Protein AF-A0A9P1P982-F1 (afdb_monomer)

Structure (mmCIF, N/CA/C/O backbone):
data_AF-A0A9P1P982-F1
#
_entry.id   AF-A0A9P1P982-F1
#
loop_
_atom_site.group_PDB
_atom_site.id
_atom_site.type_symbol
_atom_site.label_atom_id
_atom_site.label_alt_id
_atom_site.label_comp_id
_atom_site.label_asym_id
_atom_site.label_entity_id
_atom_site.label_seq_id
_atom_site.pdbx_PDB_ins_code
_atom_site.Cartn_x
_atom_site.Cartn_y
_atom_site.Cartn_z
_atom_site.occupancy
_atom_site.B_iso_or_equiv
_atom_site.auth_seq_id
_atom_site.auth_comp_id
_atom_site.auth_asym_id
_atom_site.auth_atom_id
_atom_site.pdbx_PDB_model_num
ATOM 1 N N . MET A 1 1 ? 37.870 -8.494 -17.539 1.00 74.12 1 MET A N 1
ATOM 2 C CA . MET A 1 1 ? 36.510 -7.923 -17.429 1.00 74.12 1 MET A CA 1
ATOM 3 C C . MET A 1 1 ? 35.560 -8.789 -18.225 1.00 74.12 1 MET A C 1
ATOM 5 O O . MET A 1 1 ? 35.750 -8.923 -19.432 1.00 74.12 1 MET A O 1
ATOM 9 N N . LEU A 1 2 ? 34.607 -9.424 -17.549 1.00 91.31 2 LEU A N 1
ATOM 10 C CA . LEU A 1 2 ? 33.616 -10.266 -18.207 1.00 91.31 2 LEU A CA 1
ATOM 11 C C . LEU A 1 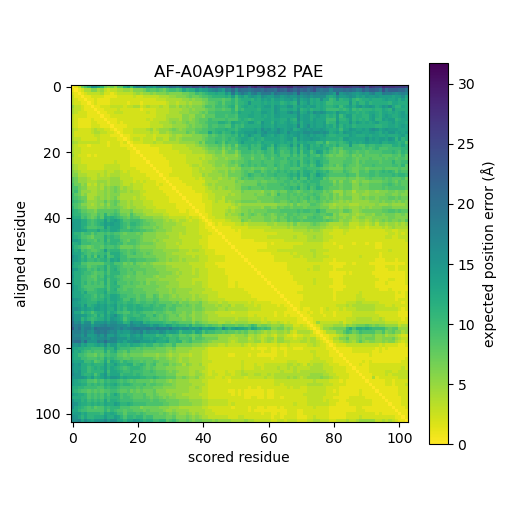2 ? 32.602 -9.377 -18.931 1.00 91.31 2 LEU A C 1
ATOM 13 O O . LEU A 1 2 ? 32.200 -8.324 -18.435 1.00 91.31 2 LEU A O 1
ATOM 17 N N . LYS A 1 3 ? 32.226 -9.785 -20.139 1.00 95.00 3 LYS A N 1
ATOM 18 C CA . LYS A 1 3 ? 31.281 -9.058 -20.983 1.00 95.00 3 LYS A CA 1
ATOM 19 C C . LYS A 1 3 ? 30.076 -9.941 -21.252 1.00 95.00 3 LYS A C 1
ATOM 21 O O . LYS A 1 3 ? 30.200 -11.160 -21.334 1.00 95.00 3 LYS A O 1
ATOM 26 N N . LYS A 1 4 ? 28.920 -9.314 -21.429 1.00 95.81 4 LYS A N 1
ATOM 27 C CA . LYS A 1 4 ? 27.679 -9.981 -21.826 1.00 95.81 4 LYS A CA 1
ATOM 28 C C . LYS A 1 4 ? 26.985 -9.199 -22.929 1.00 95.81 4 LYS A C 1
ATOM 30 O O . LYS A 1 4 ? 27.294 -8.032 -23.173 1.00 95.81 4 LYS A O 1
ATOM 35 N N . PHE A 1 5 ? 26.010 -9.829 -23.565 1.00 96.50 5 PHE A N 1
ATOM 36 C CA . PHE A 1 5 ? 25.125 -9.140 -24.491 1.00 96.50 5 PHE A CA 1
ATOM 37 C C . PHE A 1 5 ? 23.982 -8.462 -23.734 1.00 96.50 5 PHE A C 1
ATOM 39 O O . PHE A 1 5 ? 23.299 -9.063 -22.908 1.00 96.50 5 PHE A O 1
ATOM 46 N N . CYS A 1 6 ? 23.760 -7.189 -24.039 1.00 95.69 6 CYS A N 1
ATOM 47 C CA . CYS A 1 6 ? 22.527 -6.488 -23.725 1.00 95.69 6 CYS A CA 1
ATOM 48 C C . CYS A 1 6 ? 21.385 -7.045 -24.591 1.00 95.69 6 CYS A C 1
ATOM 50 O O . CYS A 1 6 ? 21.609 -7.498 -25.712 1.00 95.69 6 CYS A O 1
ATOM 52 N N . ARG A 1 7 ? 20.135 -6.888 -24.143 1.00 90.88 7 ARG A N 1
ATOM 53 C CA . ARG A 1 7 ? 18.914 -7.247 -24.895 1.00 90.88 7 ARG A CA 1
ATOM 54 C C . ARG A 1 7 ? 18.802 -6.644 -26.303 1.00 90.88 7 ARG A C 1
ATOM 56 O O . ARG A 1 7 ? 18.002 -7.115 -27.098 1.00 90.88 7 ARG A O 1
ATOM 63 N N . CYS A 1 8 ? 19.528 -5.563 -26.590 1.00 95.19 8 CYS A N 1
ATOM 64 C CA . CYS A 1 8 ? 19.568 -4.937 -27.915 1.00 95.19 8 CYS A CA 1
ATOM 65 C C . CYS A 1 8 ? 20.727 -5.428 -28.795 1.00 95.19 8 CYS A C 1
ATOM 67 O O . CYS A 1 8 ? 20.940 -4.866 -29.862 1.00 95.19 8 CYS A O 1
ATOM 69 N N . GLY A 1 9 ? 21.510 -6.407 -28.331 1.00 94.50 9 GLY A N 1
ATOM 70 C CA . GLY A 1 9 ? 22.670 -6.955 -29.037 1.00 94.50 9 GLY A CA 1
ATOM 71 C C . GLY A 1 9 ? 24.002 -6.251 -28.750 1.00 94.50 9 GLY A C 1
ATOM 72 O O . GLY A 1 9 ? 25.048 -6.767 -29.126 1.00 94.50 9 GLY A O 1
ATOM 73 N N . LYS A 1 10 ? 24.014 -5.103 -28.053 1.00 96.12 10 LYS A N 1
ATOM 74 C CA . LYS A 1 10 ? 25.268 -4.423 -27.665 1.00 96.12 10 LYS A CA 1
ATOM 75 C C . LYS A 1 10 ? 26.049 -5.236 -26.630 1.00 96.12 10 LYS A C 1
ATOM 77 O O . LYS A 1 10 ? 25.454 -5.744 -25.684 1.00 96.12 10 LYS A O 1
ATOM 82 N N . ILE A 1 11 ? 27.373 -5.279 -26.750 1.00 96.50 11 ILE A N 1
ATOM 83 C CA . ILE A 1 11 ? 28.250 -5.874 -25.734 1.00 96.50 11 ILE A CA 1
ATOM 84 C C . ILE A 1 11 ? 28.424 -4.877 -24.582 1.00 96.50 11 ILE A C 1
ATOM 86 O O . ILE A 1 11 ? 28.808 -3.731 -24.807 1.00 96.50 11 ILE A O 1
ATOM 90 N N . ILE A 1 12 ? 28.141 -5.313 -23.357 1.00 96.44 12 ILE A N 1
ATOM 91 C CA . ILE A 1 12 ? 28.217 -4.504 -22.135 1.00 96.44 12 ILE A CA 1
ATOM 92 C C . ILE A 1 12 ? 29.057 -5.205 -21.055 1.00 96.44 12 ILE A C 1
ATOM 94 O O . ILE A 1 12 ? 29.169 -6.436 -21.084 1.00 96.44 12 ILE A O 1
ATOM 98 N N . PRO A 1 13 ? 29.638 -4.456 -20.099 1.00 96.44 13 PRO A N 1
ATOM 99 C CA . PRO A 1 13 ? 30.225 -5.037 -18.893 1.00 96.44 13 PRO A CA 1
ATOM 100 C C . PRO A 1 13 ? 29.198 -5.883 -18.127 1.00 96.44 13 PRO A C 1
ATOM 102 O O . PRO A 1 13 ? 28.002 -5.571 -18.126 1.00 96.44 13 PRO A O 1
ATOM 105 N N . GLN A 1 14 ? 29.637 -6.975 -17.503 1.00 94.19 14 GLN A N 1
ATOM 106 C CA . GLN A 1 14 ? 28.732 -7.877 -16.784 1.00 94.19 14 GLN A CA 1
ATOM 107 C C .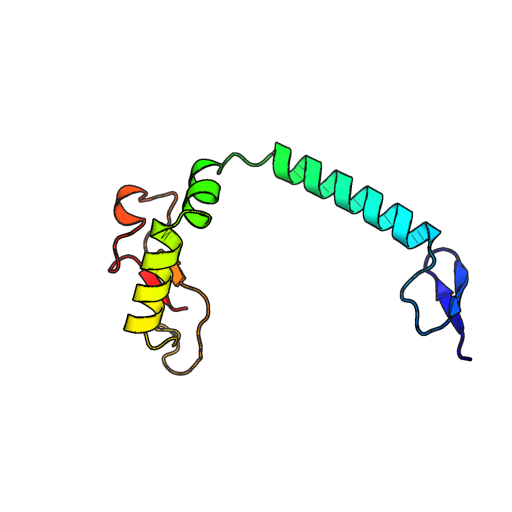 GLN A 1 14 ? 28.056 -7.198 -15.580 1.00 94.19 14 GLN A C 1
ATOM 109 O O . GLN A 1 14 ? 26.917 -7.550 -15.255 1.00 94.19 14 GLN A O 1
ATOM 114 N N . GLU A 1 15 ? 28.724 -6.210 -14.982 1.00 94.31 15 GLU A N 1
ATOM 115 C CA . GLU A 1 15 ? 28.321 -5.460 -13.789 1.00 94.31 15 GLU A CA 1
ATOM 116 C C . GLU A 1 15 ? 27.071 -4.603 -14.023 1.00 94.31 15 GLU A C 1
ATOM 118 O O . GLU A 1 15 ? 26.306 -4.358 -13.093 1.00 94.31 15 GLU A O 1
ATOM 123 N N . ILE A 1 16 ? 26.823 -4.173 -15.266 1.00 93.56 16 ILE A N 1
ATOM 124 C CA . ILE A 1 16 ? 25.634 -3.386 -15.604 1.00 93.56 16 ILE A CA 1
ATOM 125 C C . ILE A 1 16 ? 24.526 -4.280 -16.155 1.00 93.56 16 ILE A C 1
ATOM 127 O O . ILE A 1 16 ? 24.764 -5.190 -16.945 1.00 93.56 16 ILE A O 1
ATOM 131 N N . SER A 1 17 ? 23.280 -4.048 -15.740 1.00 93.44 17 SER A N 1
ATOM 132 C CA . SER A 1 17 ? 22.139 -4.888 -16.140 1.00 93.44 17 SER A CA 1
ATOM 133 C C . SER A 1 17 ? 21.817 -4.762 -17.636 1.00 93.44 17 SER A C 1
ATOM 135 O O . SER A 1 17 ? 21.647 -5.765 -18.331 1.00 93.44 17 SER A O 1
ATOM 137 N N . MET A 1 18 ? 21.797 -3.532 -18.155 1.00 94.94 18 MET A N 1
ATOM 138 C CA . MET A 1 18 ? 21.504 -3.223 -19.555 1.00 94.94 18 MET A CA 1
ATOM 139 C C . MET A 1 18 ? 22.258 -1.969 -20.006 1.00 94.94 18 MET A C 1
ATOM 141 O O . MET A 1 18 ? 22.752 -1.210 -19.179 1.00 94.94 18 MET A O 1
ATOM 145 N N . CYS A 1 19 ? 22.357 -1.740 -21.318 1.00 96.25 19 CYS A N 1
ATOM 146 C CA . CYS A 1 19 ? 22.969 -0.514 -21.827 1.00 96.25 19 CYS A CA 1
ATOM 147 C C . CYS A 1 19 ? 22.089 0.717 -21.556 1.00 96.25 19 CYS A C 1
ATOM 149 O O . CYS A 1 19 ? 20.862 0.602 -21.484 1.00 96.25 19 CYS A O 1
ATOM 151 N N . TYR A 1 20 ? 22.721 1.892 -21.520 1.00 95.19 20 TYR A N 1
ATOM 152 C CA . TYR A 1 20 ? 22.070 3.186 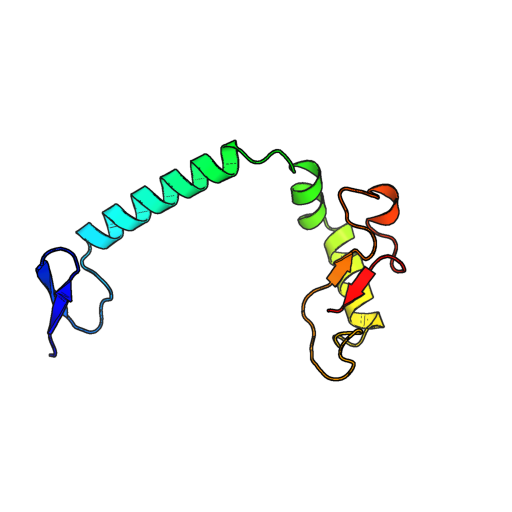-21.291 1.00 95.19 20 TYR A CA 1
ATOM 153 C C . TYR A 1 20 ? 20.832 3.412 -22.178 1.00 95.19 20 TYR A C 1
ATOM 155 O O . TYR A 1 20 ? 19.767 3.768 -21.685 1.00 95.19 20 TYR A O 1
ATOM 163 N N . ASP A 1 21 ? 20.916 3.113 -23.479 1.00 95.75 21 ASP A N 1
ATOM 164 C CA . ASP A 1 21 ? 19.777 3.310 -24.388 1.00 95.75 21 ASP A CA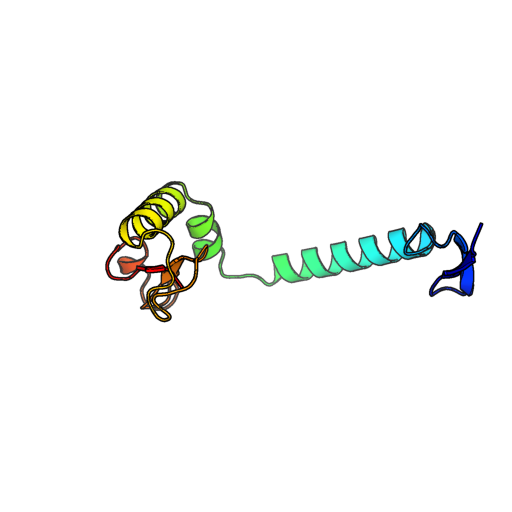 1
ATOM 165 C C . ASP A 1 21 ? 18.588 2.400 -24.054 1.00 95.75 21 ASP A C 1
ATOM 167 O O . ASP A 1 21 ? 17.427 2.787 -24.204 1.00 95.75 21 ASP A O 1
ATOM 171 N N . CYS A 1 22 ? 18.862 1.159 -23.637 1.00 95.56 22 CYS A N 1
ATOM 172 C CA . CYS A 1 22 ? 17.815 0.222 -23.237 1.00 95.56 22 CYS A CA 1
ATOM 173 C C . CYS A 1 22 ? 17.187 0.629 -21.910 1.00 95.56 22 CYS A C 1
ATOM 175 O O . CYS A 1 22 ? 15.969 0.521 -21.776 1.00 95.56 22 CYS A O 1
ATOM 177 N N . GLU A 1 23 ? 17.995 1.120 -20.974 1.00 95.81 23 GLU A N 1
ATOM 178 C CA . GLU A 1 23 ? 17.530 1.653 -19.699 1.00 95.81 23 GLU A CA 1
ATOM 179 C C . GLU A 1 23 ? 16.649 2.887 -19.908 1.00 95.81 23 GLU A C 1
ATOM 181 O O . GLU A 1 23 ? 15.519 2.924 -19.425 1.00 95.81 23 GLU A O 1
ATOM 186 N N . ALA A 1 24 ? 17.085 3.848 -20.724 1.00 95.50 24 ALA A N 1
ATOM 187 C CA . ALA A 1 24 ? 16.300 5.032 -21.060 1.00 95.50 24 ALA A CA 1
ATOM 188 C C . ALA A 1 24 ? 14.952 4.662 -21.709 1.00 95.50 24 ALA A C 1
ATOM 190 O O . ALA A 1 24 ? 13.897 5.169 -21.315 1.00 95.50 24 ALA A O 1
ATOM 191 N N . LYS A 1 25 ? 14.953 3.724 -22.669 1.00 94.38 25 LYS A N 1
ATOM 192 C CA . LYS A 1 25 ? 13.720 3.215 -23.298 1.00 94.38 25 LYS A CA 1
ATOM 193 C C . LYS A 1 25 ? 12.809 2.510 -22.295 1.00 94.38 25 LYS A C 1
ATOM 195 O O . LYS A 1 25 ? 11.595 2.722 -22.323 1.00 94.38 25 LYS A O 1
ATOM 200 N N . PHE A 1 26 ? 13.375 1.677 -21.422 1.00 93.44 26 PHE A N 1
ATOM 201 C CA . PHE A 1 26 ? 12.632 0.996 -20.369 1.00 93.44 26 PHE A CA 1
ATOM 202 C C . PHE A 1 26 ? 11.988 2.012 -19.423 1.00 93.44 26 PHE A C 1
ATOM 204 O O . PHE A 1 26 ? 10.771 1.999 -19.266 1.00 93.44 26 PHE A O 1
ATOM 211 N N . ASN A 1 27 ? 12.762 2.960 -18.897 1.00 93.75 27 ASN A N 1
ATOM 212 C CA . ASN A 1 27 ? 12.286 3.996 -17.984 1.00 93.75 27 ASN A CA 1
ATOM 213 C C . ASN A 1 27 ? 11.173 4.846 -18.608 1.00 93.75 27 ASN A C 1
ATOM 215 O O . ASN A 1 27 ? 10.161 5.102 -17.958 1.00 93.75 27 ASN A O 1
ATOM 219 N N . ASN A 1 28 ? 11.293 5.228 -19.881 1.00 94.00 28 ASN A N 1
ATOM 220 C CA . ASN A 1 28 ? 10.233 5.950 -20.592 1.00 94.00 28 ASN A CA 1
ATOM 221 C C . ASN A 1 28 ? 8.944 5.125 -20.716 1.00 94.00 28 ASN A C 1
ATOM 223 O O . ASN A 1 28 ? 7.847 5.640 -20.477 1.00 94.00 28 ASN A O 1
ATOM 227 N N . ARG A 1 29 ? 9.057 3.830 -21.038 1.00 93.50 29 ARG A N 1
ATOM 228 C CA . ARG A 1 29 ? 7.902 2.922 -21.073 1.00 93.50 29 ARG A CA 1
ATOM 229 C C . ARG A 1 29 ? 7.257 2.800 -19.693 1.00 93.50 29 ARG A C 1
ATOM 231 O O . ARG A 1 29 ? 6.039 2.930 -19.594 1.00 93.50 29 ARG A O 1
ATOM 238 N N . GLN A 1 30 ? 8.053 2.604 -18.644 1.00 93.19 30 GLN A N 1
ATOM 239 C CA . GLN A 1 30 ? 7.558 2.485 -17.271 1.00 93.19 30 GLN A CA 1
ATOM 240 C C . GLN A 1 30 ? 6.850 3.764 -16.816 1.00 93.19 30 GLN A C 1
ATOM 242 O O . GLN A 1 30 ? 5.762 3.688 -16.250 1.00 93.19 30 GLN A O 1
ATOM 247 N N . GLN A 1 31 ? 7.398 4.939 -17.135 1.00 92.75 31 GLN A N 1
ATOM 248 C CA . GLN A 1 31 ? 6.751 6.221 -16.851 1.00 92.75 31 GLN A CA 1
ATOM 249 C C . GLN A 1 31 ? 5.389 6.347 -17.541 1.00 92.75 31 GLN A C 1
ATOM 251 O O . GLN A 1 31 ? 4.434 6.812 -16.919 1.00 92.75 31 GLN A O 1
ATOM 256 N N . LYS A 1 32 ? 5.274 5.923 -18.807 1.00 93.69 32 LYS A N 1
ATOM 257 C CA . LYS A 1 32 ? 3.995 5.937 -19.531 1.00 93.69 32 LYS A CA 1
ATOM 258 C C . LYS A 1 32 ? 2.977 5.003 -18.876 1.00 93.69 32 LYS A C 1
ATOM 260 O O . LYS A 1 32 ? 1.875 5.439 -18.560 1.00 93.69 32 LYS A O 1
ATOM 265 N N . VAL A 1 33 ? 3.374 3.763 -18.584 1.00 94.00 33 VAL A N 1
ATOM 266 C CA . VAL A 1 33 ? 2.511 2.779 -17.909 1.00 94.00 33 VAL A CA 1
ATOM 267 C C . VAL A 1 33 ? 2.054 3.291 -16.542 1.00 94.00 33 VAL A C 1
ATOM 269 O O . VAL A 1 33 ? 0.873 3.189 -16.217 1.00 94.00 33 VAL A O 1
ATOM 272 N N . TYR A 1 34 ? 2.955 3.890 -15.759 1.00 92.50 34 TYR A N 1
ATOM 273 C CA . TYR A 1 34 ? 2.626 4.466 -14.456 1.00 92.50 34 TYR A CA 1
ATOM 274 C C . TYR A 1 34 ? 1.634 5.633 -14.567 1.00 92.50 34 TYR A C 1
ATOM 276 O O . TYR A 1 34 ? 0.662 5.690 -13.810 1.00 92.50 34 TYR A O 1
ATOM 284 N N . LYS A 1 35 ? 1.828 6.539 -15.537 1.00 93.38 35 LYS A N 1
ATOM 285 C CA . LYS A 1 35 ? 0.884 7.634 -15.818 1.00 93.38 35 LYS A CA 1
ATOM 286 C C . LYS A 1 35 ? -0.498 7.099 -16.206 1.00 93.38 35 LYS A C 1
ATOM 288 O O . LYS A 1 35 ? -1.497 7.545 -15.642 1.00 93.38 35 LYS A O 1
ATOM 293 N N . ASP A 1 36 ? -0.557 6.112 -17.099 1.00 93.69 36 ASP A N 1
ATOM 294 C CA . ASP A 1 36 ? -1.811 5.498 -17.554 1.00 93.69 36 ASP A CA 1
ATOM 295 C C . ASP A 1 36 ? -2.515 4.714 -16.438 1.00 93.69 36 ASP A C 1
ATOM 297 O O . ASP A 1 36 ? -3.745 4.704 -16.357 1.00 93.69 36 ASP A O 1
ATOM 301 N N . TYR A 1 37 ? -1.756 4.050 -15.562 1.00 90.44 37 TYR A N 1
ATOM 302 C CA . TYR A 1 37 ? -2.282 3.416 -14.355 1.00 90.44 37 TYR A CA 1
ATOM 303 C C . TYR A 1 37 ? -2.905 4.463 -13.431 1.00 90.44 37 TYR A C 1
ATOM 305 O O . TYR A 1 37 ? -4.085 4.358 -13.112 1.00 90.44 37 TYR A O 1
ATOM 313 N N . ARG A 1 38 ? -2.159 5.520 -13.079 1.00 89.06 38 ARG A N 1
ATOM 314 C CA . ARG A 1 38 ? -2.632 6.592 -12.191 1.00 89.06 38 ARG A CA 1
ATOM 315 C C . ARG A 1 38 ? -3.888 7.283 -12.728 1.00 89.06 38 ARG A C 1
ATOM 317 O O . ARG A 1 38 ? -4.779 7.579 -11.942 1.00 89.06 38 ARG A O 1
ATOM 324 N N . LYS A 1 39 ? -3.984 7.499 -14.045 1.00 91.00 39 LYS A N 1
ATOM 325 C CA . LYS A 1 39 ? -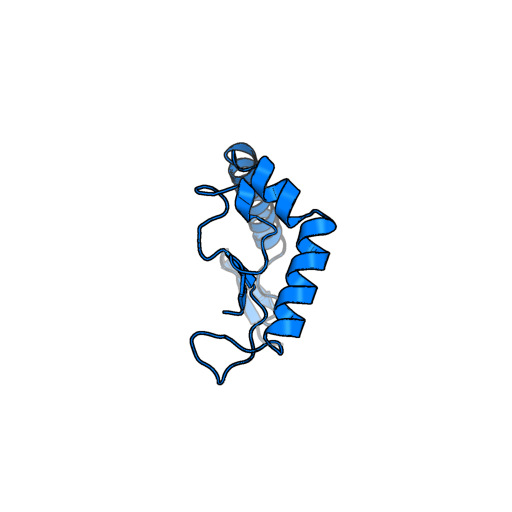5.160 8.108 -14.693 1.00 91.00 39 LYS A CA 1
ATOM 326 C C . LYS A 1 39 ? -6.426 7.248 -14.580 1.00 91.00 39 LYS A C 1
ATOM 328 O O . LYS A 1 39 ? -7.517 7.796 -14.512 1.00 91.00 39 LYS A O 1
ATOM 333 N N . ARG A 1 40 ? -6.290 5.918 -14.579 1.00 91.44 40 ARG A N 1
ATOM 334 C CA . ARG A 1 40 ? -7.417 4.967 -14.508 1.00 91.44 40 ARG A CA 1
ATOM 335 C C . ARG A 1 40 ? -7.868 4.648 -13.080 1.00 91.44 40 ARG A C 1
ATOM 337 O O . ARG A 1 40 ? -8.861 3.948 -12.904 1.00 91.44 40 ARG A O 1
ATOM 344 N N . ARG A 1 41 ? -7.140 5.110 -12.061 1.00 88.19 41 ARG A N 1
ATOM 345 C CA . ARG A 1 41 ? -7.510 4.902 -10.657 1.00 88.19 41 ARG A CA 1
ATOM 346 C C . ARG A 1 41 ? -8.712 5.771 -10.304 1.00 88.19 41 ARG A C 1
ATOM 348 O O . ARG A 1 41 ? -8.758 6.938 -10.667 1.00 88.19 41 ARG A O 1
ATOM 355 N N . VAL A 1 42 ? -9.651 5.187 -9.569 1.00 90.25 42 VAL A N 1
ATOM 356 C CA . VAL A 1 42 ? -10.854 5.867 -9.055 1.00 90.25 42 VAL A CA 1
ATOM 357 C C . VAL A 1 42 ? -10.941 5.817 -7.527 1.00 90.25 42 VAL A C 1
ATOM 359 O O . VAL A 1 42 ? -11.748 6.515 -6.926 1.00 90.25 42 VAL A O 1
ATOM 362 N N . ASP A 1 43 ? -10.061 5.049 -6.883 1.00 91.25 43 ASP A N 1
ATOM 363 C CA . ASP A 1 43 ? -9.988 4.815 -5.437 1.00 91.25 43 ASP A CA 1
ATOM 364 C C . ASP A 1 43 ? -9.226 5.929 -4.693 1.00 91.25 43 ASP A C 1
ATOM 366 O O . ASP A 1 43 ? -8.405 5.690 -3.806 1.00 91.25 43 ASP A O 1
ATOM 370 N N . PHE A 1 44 ? -9.458 7.186 -5.084 1.00 91.50 44 PHE A N 1
ATOM 371 C CA . PHE A 1 44 ? -8.769 8.349 -4.511 1.00 91.50 44 PHE A CA 1
ATOM 372 C C . PHE A 1 44 ? -9.037 8.505 -3.013 1.00 91.50 44 PHE A C 1
ATOM 374 O O . PHE A 1 44 ? -8.163 8.938 -2.259 1.00 91.50 44 PHE A O 1
ATOM 381 N N . LYS A 1 45 ? -10.251 8.153 -2.587 1.00 93.50 45 LYS A N 1
ATOM 382 C CA . LYS A 1 45 ? -10.696 8.234 -1.198 1.00 93.50 45 LYS A CA 1
ATOM 383 C C . LYS A 1 45 ? -9.906 7.260 -0.319 1.00 93.50 45 LYS A C 1
ATOM 385 O O . LYS A 1 45 ? -9.394 7.656 0.727 1.00 93.50 45 LYS A O 1
ATOM 390 N N . GLU A 1 46 ? -9.751 6.024 -0.774 1.00 94.38 46 GLU A N 1
ATOM 391 C CA . GLU A 1 46 ? -8.985 4.961 -0.129 1.00 94.38 46 GLU A CA 1
ATOM 392 C C . GLU A 1 46 ? -7.492 5.294 -0.114 1.00 94.38 46 GLU A C 1
ATOM 394 O O . GLU A 1 46 ? -6.855 5.222 0.935 1.00 94.38 46 GLU A O 1
ATOM 399 N N . GLN A 1 47 ? -6.938 5.744 -1.245 1.00 93.25 47 GLN A N 1
ATOM 400 C CA . GLN A 1 47 ? -5.535 6.164 -1.322 1.00 93.25 47 GLN A CA 1
ATOM 401 C C . GLN A 1 47 ? -5.231 7.293 -0.330 1.00 93.25 47 GLN A C 1
ATOM 403 O O . GLN A 1 47 ? -4.250 7.224 0.412 1.00 93.25 47 GLN A O 1
ATOM 408 N N . LYS A 1 48 ? -6.096 8.315 -0.262 1.00 95.38 48 LYS A N 1
ATOM 409 C CA . LYS A 1 48 ? -5.942 9.417 0.696 1.00 95.38 48 LYS A CA 1
ATOM 410 C C . LYS A 1 48 ? -6.010 8.922 2.140 1.00 95.38 48 LYS A C 1
ATOM 412 O O . LYS A 1 48 ? -5.247 9.405 2.974 1.00 95.38 48 LYS A O 1
ATOM 417 N N . PHE A 1 49 ? -6.887 7.962 2.427 1.00 97.31 49 PHE A N 1
ATOM 418 C CA . PHE A 1 49 ? -6.983 7.342 3.744 1.00 97.31 49 PHE A CA 1
ATOM 419 C C . PHE A 1 49 ? -5.703 6.600 4.132 1.00 97.31 49 PHE A C 1
ATOM 421 O O . PHE A 1 49 ? -5.172 6.860 5.205 1.00 97.31 49 PHE A O 1
ATOM 428 N N . TYR A 1 50 ? -5.130 5.780 3.249 1.00 96.25 50 TYR A N 1
ATOM 429 C CA . TYR A 1 50 ? -3.870 5.088 3.546 1.00 96.25 50 TYR A CA 1
ATOM 430 C C 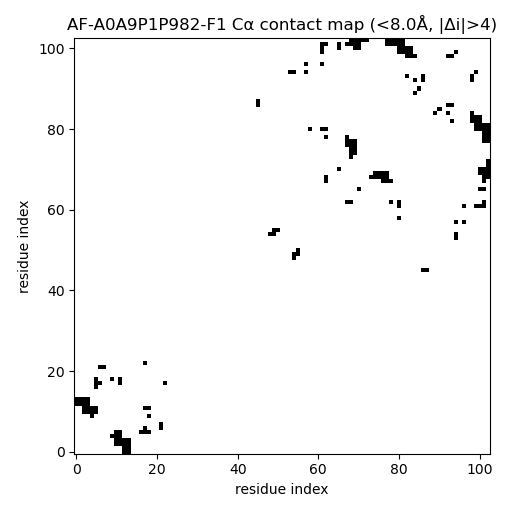. TYR A 1 50 ? -2.675 6.041 3.735 1.00 96.25 50 TYR A C 1
ATOM 432 O O . TYR A 1 50 ? -1.694 5.696 4.394 1.00 96.25 50 TYR A O 1
ATOM 440 N N . CYS A 1 51 ? -2.745 7.263 3.201 1.00 96.56 51 CYS A N 1
ATOM 441 C CA . CYS A 1 51 ? -1.751 8.306 3.457 1.00 96.56 51 CYS A CA 1
ATOM 442 C C . CYS A 1 51 ? -2.018 9.123 4.736 1.00 96.56 51 CYS A C 1
ATOM 444 O O . CYS A 1 51 ? -1.134 9.880 5.156 1.00 96.56 51 CYS A O 1
ATOM 446 N N . SER A 1 52 ? -3.203 9.001 5.339 1.00 97.88 52 SER A N 1
ATOM 447 C CA . SER A 1 52 ? -3.659 9.850 6.439 1.00 97.88 52 SER A CA 1
ATOM 448 C C . SER A 1 52 ? -2.915 9.561 7.748 1.00 97.88 52 SER A C 1
ATOM 450 O O . SER A 1 52 ? -2.347 8.483 7.947 1.00 97.88 52 SER A O 1
ATOM 452 N N . LYS A 1 53 ? -2.880 10.551 8.648 1.00 98.31 53 LYS A N 1
ATOM 453 C CA . LYS A 1 53 ? -2.217 10.400 9.955 1.00 98.31 53 LYS A CA 1
ATOM 454 C C . LYS A 1 53 ? -2.980 9.424 10.845 1.00 98.31 53 LYS A C 1
ATOM 456 O O . LYS A 1 53 ? -2.365 8.622 11.535 1.00 98.31 53 LYS A O 1
ATOM 461 N N . GLU A 1 54 ? -4.304 9.476 10.775 1.00 98.00 54 GLU A N 1
ATOM 462 C CA . GLU A 1 54 ? -5.226 8.626 11.520 1.00 98.00 54 GLU A CA 1
ATOM 463 C C . GLU A 1 54 ? -4.999 7.154 11.178 1.00 98.00 54 GLU A C 1
ATOM 465 O O . GLU A 1 54 ? -4.832 6.344 12.083 1.00 98.00 54 GLU A O 1
ATOM 470 N N . TRP A 1 55 ? -4.900 6.809 9.887 1.00 98.19 55 TRP A N 1
ATOM 471 C CA . TRP A 1 55 ? -4.594 5.435 9.489 1.00 98.19 55 TRP A CA 1
ATOM 472 C C . TRP A 1 55 ? -3.235 4.977 10.013 1.00 98.19 55 TRP A C 1
ATOM 474 O O . TRP A 1 55 ? -3.140 3.891 10.574 1.00 98.19 55 TRP A O 1
ATOM 484 N N . LYS A 1 56 ? -2.184 5.792 9.850 1.00 97.94 56 LYS A N 1
ATOM 485 C CA . LYS A 1 56 ? -0.833 5.436 10.311 1.00 97.94 56 LYS A CA 1
ATOM 486 C C . LYS A 1 56 ? -0.814 5.163 11.814 1.00 97.94 56 LYS A C 1
ATOM 488 O O . LYS A 1 56 ? -0.305 4.128 12.223 1.00 97.94 56 LYS A O 1
ATOM 493 N N . PHE A 1 57 ? -1.433 6.044 12.598 1.00 98.12 57 PHE A N 1
ATOM 494 C CA . PHE A 1 57 ? -1.552 5.882 14.043 1.00 98.12 57 PHE A CA 1
ATOM 495 C C . PHE A 1 57 ? -2.318 4.606 14.408 1.00 98.12 57 PHE A C 1
ATOM 497 O O . PHE A 1 57 ? -1.791 3.764 15.126 1.00 98.12 57 PHE A O 1
ATOM 504 N N . THR A 1 58 ? -3.522 4.410 13.860 1.00 98.06 58 THR A N 1
ATOM 505 C CA . THR A 1 58 ? -4.332 3.219 14.154 1.00 98.06 58 THR A CA 1
ATOM 506 C C . THR A 1 58 ? -3.636 1.929 13.724 1.00 98.06 58 THR A C 1
ATOM 508 O O . THR A 1 58 ? -3.670 0.950 14.463 1.00 98.06 58 THR A O 1
ATOM 511 N N . ARG A 1 59 ? -2.970 1.917 12.565 1.00 97.50 59 ARG A N 1
ATOM 512 C CA . ARG A 1 59 ? -2.167 0.781 12.095 1.00 97.50 59 ARG A CA 1
ATOM 513 C C . ARG A 1 59 ? -1.075 0.430 13.101 1.00 97.50 59 ARG A C 1
ATOM 515 O O . ARG A 1 59 ? -0.904 -0.741 13.421 1.00 97.50 59 ARG A O 1
ATOM 522 N N . ASP A 1 60 ? -0.347 1.425 13.594 1.00 97.00 60 ASP A N 1
ATOM 523 C CA . ASP A 1 60 ? 0.739 1.198 14.546 1.00 97.00 60 ASP A CA 1
ATOM 524 C C . ASP A 1 60 ? 0.192 0.710 15.903 1.00 97.00 60 ASP A C 1
ATOM 526 O O . ASP A 1 60 ? 0.751 -0.219 16.485 1.00 97.00 60 ASP A O 1
ATOM 530 N N . SER A 1 61 ? -0.964 1.216 16.352 1.00 97.62 61 SER A N 1
ATOM 531 C CA . SER A 1 61 ? -1.664 0.693 17.537 1.00 97.62 61 SER A CA 1
ATOM 532 C C . SER A 1 61 ? -2.136 -0.756 17.367 1.00 97.62 61 SER A C 1
ATOM 534 O O . SER A 1 61 ? -2.033 -1.547 18.301 1.00 97.62 61 SER A O 1
ATOM 536 N N . VAL A 1 62 ? -2.645 -1.129 16.187 1.00 97.62 62 VAL A N 1
ATOM 537 C CA . VAL A 1 62 ? -3.063 -2.513 15.897 1.00 97.62 62 VAL A CA 1
ATOM 538 C C . VAL A 1 62 ? -1.860 -3.448 15.878 1.00 97.62 62 VAL A C 1
ATOM 540 O O . VAL A 1 62 ? -1.917 -4.505 16.496 1.00 97.62 62 VAL A O 1
ATOM 543 N N . ARG A 1 63 ? -0.744 -3.037 15.264 1.00 96.62 63 ARG A N 1
ATOM 544 C CA . ARG A 1 63 ? 0.512 -3.799 15.323 1.00 96.62 63 ARG A CA 1
ATOM 545 C C . ARG A 1 63 ? 0.990 -4.006 16.753 1.00 96.62 63 ARG A C 1
ATOM 547 O O . ARG A 1 63 ? 1.384 -5.113 17.094 1.00 96.62 63 ARG A O 1
ATOM 554 N N . GLN A 1 64 ? 0.924 -2.973 17.592 1.00 95.75 64 GLN A N 1
ATOM 555 C CA . GLN A 1 64 ? 1.300 -3.089 18.999 1.00 95.75 64 GLN A CA 1
ATOM 556 C C . GLN A 1 64 ? 0.379 -4.050 19.761 1.00 95.75 64 GLN A C 1
ATOM 558 O O . GLN A 1 64 ? 0.880 -4.910 20.476 1.00 95.75 64 GLN A O 1
ATOM 563 N N . ARG A 1 65 ? -0.946 -3.947 19.576 1.00 96.25 65 ARG A N 1
ATOM 564 C CA . ARG A 1 65 ? -1.933 -4.881 20.154 1.00 96.25 65 ARG A CA 1
ATOM 565 C C . ARG A 1 65 ? -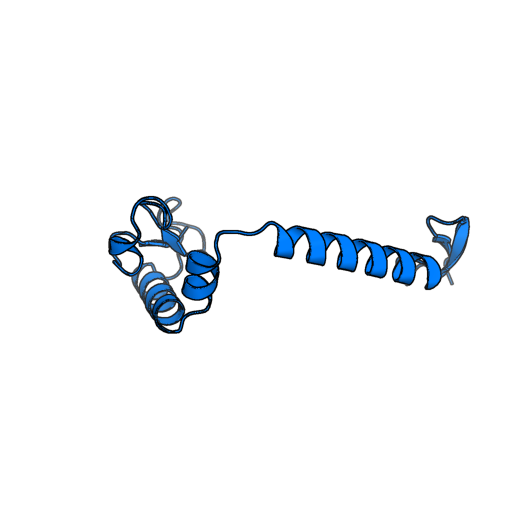1.644 -6.325 19.745 1.00 96.25 65 ARG A C 1
ATOM 567 O O . ARG A 1 65 ? -1.790 -7.245 20.541 1.00 96.25 65 ARG A O 1
ATOM 574 N N . ASP A 1 66 ? -1.265 -6.508 18.488 1.00 96.19 66 ASP A N 1
ATOM 575 C CA . ASP A 1 66 ? -1.050 -7.817 17.890 1.00 96.19 66 ASP A CA 1
ATOM 576 C C . ASP A 1 66 ? 0.375 -8.353 18.095 1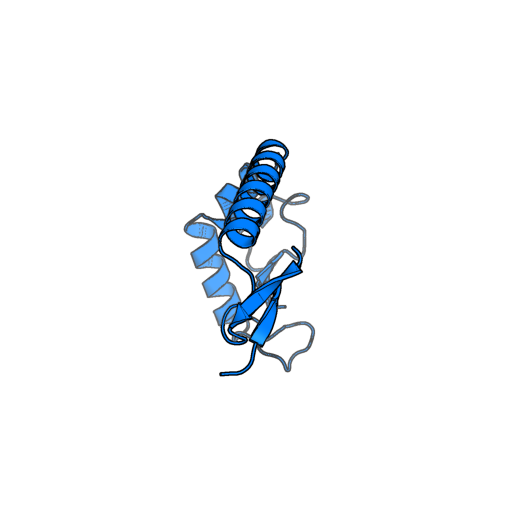.00 96.19 66 ASP A C 1
ATOM 578 O O . ASP A 1 66 ? 0.688 -9.443 17.616 1.00 96.19 66 ASP A O 1
ATOM 582 N N . ASN A 1 67 ? 1.216 -7.623 18.833 1.00 94.75 67 ASN A N 1
ATOM 583 C CA . ASN A 1 67 ? 2.636 -7.895 19.064 1.00 94.75 67 ASN A CA 1
ATOM 584 C C . ASN A 1 67 ? 3.464 -8.006 17.769 1.00 94.75 67 ASN A C 1
ATOM 586 O O . ASN A 1 67 ? 4.525 -8.622 17.764 1.00 94.75 67 ASN A O 1
ATOM 590 N N . GLY A 1 68 ? 2.983 -7.424 16.667 1.00 93.94 68 GLY A N 1
ATOM 591 C CA . GLY A 1 68 ? 3.603 -7.551 15.347 1.00 93.94 68 GLY A CA 1
ATOM 592 C C . GLY A 1 68 ? 3.586 -8.980 14.798 1.00 93.94 68 GLY A C 1
ATOM 593 O O . GLY A 1 68 ? 4.443 -9.315 13.988 1.00 93.94 68 GLY A O 1
ATOM 594 N N . ILE A 1 69 ? 2.651 -9.824 15.245 1.00 95.50 69 ILE A N 1
ATOM 595 C CA . ILE A 1 69 ? 2.525 -11.225 14.824 1.00 95.50 69 ILE A CA 1
ATOM 596 C C . ILE A 1 69 ? 1.250 -11.393 13.995 1.00 95.50 69 ILE A C 1
ATOM 598 O O . ILE A 1 69 ? 0.203 -10.822 14.312 1.00 95.50 69 ILE A O 1
ATOM 602 N N . CYS A 1 70 ? 1.335 -12.194 12.935 1.00 95.69 70 CYS A N 1
ATOM 603 C CA . CYS A 1 70 ? 0.190 -12.626 12.145 1.00 95.69 70 CYS A CA 1
ATOM 604 C C . CYS A 1 70 ? -0.808 -13.379 13.030 1.00 95.69 70 CYS A C 1
ATOM 606 O O . CYS A 1 70 ? -0.506 -14.454 13.541 1.00 95.69 70 CYS A O 1
ATOM 608 N N . LYS A 1 71 ? -2.028 -12.862 13.161 1.00 95.06 71 LYS A N 1
ATOM 609 C CA . LYS A 1 71 ? -3.066 -13.462 14.009 1.00 95.06 71 LYS A CA 1
ATOM 610 C C . LYS A 1 71 ? -3.768 -14.672 13.401 1.00 95.06 71 LYS A C 1
ATOM 612 O O . LYS A 1 71 ? -4.533 -15.324 14.100 1.00 95.06 71 LYS A O 1
ATOM 617 N N . LEU A 1 72 ? -3.524 -14.976 12.126 1.00 93.75 72 LEU A N 1
ATOM 618 C CA . LEU A 1 72 ? -4.006 -16.215 11.508 1.00 93.75 72 LEU A CA 1
ATOM 619 C C . LEU A 1 72 ? -3.002 -17.363 11.643 1.00 93.75 72 LEU A C 1
ATOM 621 O O . LEU A 1 72 ? -3.415 -18.508 11.785 1.00 93.75 72 LEU A O 1
ATOM 625 N N . CYS A 1 73 ? -1.705 -17.059 11.585 1.00 93.44 73 CYS A N 1
ATOM 626 C CA . CYS A 1 73 ? -0.641 -18.058 11.683 1.00 93.44 73 CYS A CA 1
ATOM 627 C C . CYS A 1 73 ? -0.169 -18.283 13.126 1.00 93.44 73 CYS A C 1
ATOM 629 O O . CYS A 1 73 ? 0.290 -19.372 13.436 1.00 93.44 73 CYS A O 1
ATOM 631 N N . ASP A 1 74 ? -0.236 -17.244 13.964 1.00 87.94 74 ASP A N 1
ATOM 632 C CA . ASP A 1 74 ? 0.195 -17.201 15.372 1.00 87.94 74 ASP A CA 1
ATOM 633 C C . ASP A 1 74 ? 1.686 -17.499 15.638 1.00 87.94 74 ASP A C 1
ATOM 635 O O . ASP A 1 74 ? 2.081 -17.748 16.770 1.00 87.94 74 ASP A O 1
ATOM 639 N N . ASP A 1 75 ? 2.531 -17.436 14.604 1.00 87.19 75 ASP A N 1
ATOM 640 C CA . ASP A 1 75 ? 3.965 -17.773 14.720 1.00 87.19 75 ASP A CA 1
ATOM 641 C C . ASP A 1 75 ? 4.891 -16.872 13.876 1.00 87.19 75 ASP A C 1
ATOM 643 O O . ASP A 1 75 ? 6.101 -16.816 14.073 1.00 87.19 75 ASP A O 1
ATOM 647 N N . ASN A 1 76 ? 4.335 -16.104 12.932 1.00 91.31 76 ASN A N 1
ATOM 648 C CA . ASN A 1 76 ? 5.123 -15.298 11.996 1.00 91.31 76 ASN A CA 1
ATOM 649 C C . ASN A 1 76 ? 4.993 -13.805 12.278 1.00 91.31 76 ASN A C 1
ATOM 651 O O . ASN A 1 76 ? 3.889 -13.305 12.503 1.00 91.31 76 ASN A O 1
ATOM 655 N N . LEU A 1 77 ? 6.110 -13.080 12.180 1.00 92.38 77 LEU A N 1
ATOM 656 C CA . LEU A 1 77 ? 6.094 -11.620 12.174 1.00 92.38 77 LEU A CA 1
ATOM 657 C C . LEU A 1 77 ? 5.248 -11.102 11.006 1.00 92.38 77 LEU A C 1
ATOM 659 O O . LEU A 1 77 ? 5.326 -11.612 9.888 1.00 92.38 77 LEU A O 1
ATOM 663 N N . SER A 1 78 ? 4.458 -10.070 11.280 1.00 91.38 78 SER A N 1
ATOM 664 C CA . SER A 1 78 ? 3.581 -9.411 10.322 1.00 91.38 78 SER A CA 1
ATOM 665 C C . SER A 1 78 ? 3.847 -7.913 10.294 1.00 91.38 78 SER A C 1
ATOM 667 O O . SER A 1 78 ? 3.740 -7.206 11.299 1.00 91.38 78 SER A O 1
ATOM 669 N N . ASP A 1 79 ? 4.094 -7.420 9.085 1.00 87.88 79 ASP A N 1
ATOM 670 C CA . ASP A 1 79 ? 4.156 -5.994 8.788 1.00 87.88 79 ASP A CA 1
ATOM 671 C C . ASP A 1 79 ? 2.862 -5.480 8.146 1.00 87.88 79 ASP A C 1
ATOM 673 O O . ASP A 1 79 ? 2.787 -4.314 7.751 1.00 87.88 79 ASP A O 1
ATOM 677 N N . VAL A 1 80 ? 1.814 -6.291 8.020 1.00 93.88 80 VAL A N 1
ATOM 678 C CA . VAL A 1 80 ? 0.604 -5.908 7.284 1.00 93.88 80 VAL A CA 1
ATOM 679 C C . VAL A 1 80 ? -0.597 -5.891 8.217 1.00 93.88 80 VAL A C 1
ATOM 681 O O . VAL A 1 80 ? -0.946 -6.890 8.824 1.00 93.88 80 VAL A O 1
ATOM 684 N N . VAL A 1 81 ? -1.273 -4.741 8.297 1.00 97.00 81 VAL A N 1
ATOM 685 C CA . VAL A 1 81 ? -2.578 -4.632 8.964 1.00 97.00 81 VAL A CA 1
ATOM 686 C C . VAL A 1 81 ? -3.666 -4.675 7.903 1.00 97.00 81 VAL A C 1
ATOM 688 O O . VAL A 1 81 ? -3.701 -3.822 7.012 1.00 97.00 81 VAL A O 1
ATOM 691 N N . HIS A 1 82 ? -4.553 -5.653 8.020 1.00 96.88 82 HIS A N 1
ATOM 692 C CA . HIS A 1 82 ? -5.652 -5.901 7.103 1.00 96.88 82 HIS A CA 1
ATOM 693 C C . HIS A 1 82 ? -6.995 -5.466 7.704 1.00 96.88 82 HIS A C 1
ATOM 695 O O . HIS A 1 82 ? -7.211 -5.574 8.910 1.00 96.88 82 HIS A O 1
ATOM 701 N N . HIS A 1 83 ? -7.914 -4.997 6.855 1.00 97.94 83 HIS A N 1
ATOM 702 C CA . HIS A 1 83 ? -9.315 -4.741 7.210 1.00 97.94 83 HIS A CA 1
ATOM 703 C C . HIS A 1 83 ? -10.133 -6.035 7.099 1.00 97.94 83 HIS A C 1
ATOM 705 O O . HIS A 1 83 ? -10.198 -6.595 6.010 1.00 97.94 83 HIS A O 1
ATOM 711 N N . ILE A 1 84 ? -10.752 -6.517 8.182 1.00 97.25 84 ILE A N 1
ATOM 712 C CA . ILE A 1 84 ? -11.569 -7.750 8.175 1.00 97.25 84 ILE A CA 1
ATOM 713 C C . ILE A 1 84 ? -12.765 -7.579 7.226 1.00 97.25 84 ILE A C 1
ATOM 715 O O . ILE A 1 84 ? -12.894 -8.308 6.247 1.00 97.25 84 ILE A O 1
ATOM 719 N N . GLU A 1 85 ? -13.589 -6.558 7.457 1.00 97.25 85 GLU A N 1
ATOM 720 C CA . GLU A 1 85 ? -14.524 -6.030 6.463 1.00 97.25 85 GLU A CA 1
ATOM 721 C C . GLU A 1 85 ? -13.815 -4.962 5.641 1.00 97.25 85 GLU A C 1
ATOM 723 O O . GLU A 1 85 ? -13.298 -3.986 6.198 1.00 97.25 85 GLU A O 1
ATOM 728 N N . THR A 1 86 ? -13.790 -5.143 4.319 1.00 95.44 86 THR A N 1
ATOM 729 C CA . THR A 1 86 ? -12.941 -4.337 3.444 1.00 95.44 86 THR A CA 1
ATOM 730 C C . THR A 1 86 ? -13.284 -2.849 3.513 1.00 95.44 86 THR A C 1
ATOM 732 O O . THR A 1 86 ? -14.424 -2.437 3.742 1.00 95.44 86 THR A O 1
ATOM 735 N N . LEU A 1 87 ? -12.278 -2.010 3.254 1.00 95.06 87 LEU A N 1
ATOM 736 C CA . LEU A 1 87 ? -12.421 -0.555 3.270 1.00 95.06 87 LEU A CA 1
ATOM 737 C C . LEU A 1 87 ? -13.507 -0.042 2.302 1.00 95.06 87 LEU A C 1
ATOM 739 O O . LEU A 1 87 ? -14.132 0.985 2.578 1.00 95.06 87 LEU A O 1
ATOM 743 N N . LYS A 1 88 ? -13.721 -0.749 1.183 1.00 91.88 88 LYS A N 1
ATOM 744 C CA . LYS A 1 88 ? -14.736 -0.413 0.175 1.00 91.88 88 LYS A CA 1
ATOM 745 C C . LYS A 1 88 ? -16.142 -0.777 0.638 1.00 91.88 88 LYS A C 1
ATOM 747 O O . LYS A 1 88 ? -17.057 0.015 0.428 1.00 91.88 88 LYS A O 1
ATOM 752 N N . ASP A 1 89 ? -16.289 -1.921 1.299 1.00 94.56 89 ASP A N 1
ATOM 753 C CA . ASP A 1 89 ? -17.592 -2.428 1.734 1.00 94.56 89 ASP A CA 1
ATOM 754 C C . ASP A 1 89 ? -18.078 -1.722 3.007 1.00 94.56 89 ASP A C 1
ATOM 756 O O . ASP A 1 89 ? -19.267 -1.442 3.148 1.00 94.56 89 ASP A O 1
ATOM 760 N N . CYS A 1 90 ? -17.167 -1.372 3.927 1.00 95.75 90 CYS A N 1
ATOM 761 C CA . CYS A 1 90 ? -17.534 -0.783 5.216 1.00 95.75 90 CYS A CA 1
ATOM 762 C C . CYS A 1 90 ? -16.638 0.398 5.637 1.00 95.75 90 CYS A C 1
ATOM 764 O O . CYS A 1 90 ? -15.867 0.341 6.599 1.00 95.75 90 CYS A O 1
ATOM 766 N N . TRP A 1 91 ? -16.785 1.541 4.958 1.00 96.25 91 TRP A N 1
ATOM 767 C CA . TRP A 1 91 ? -15.994 2.750 5.242 1.00 96.25 91 TRP A CA 1
ATOM 768 C C . TRP A 1 91 ? -16.124 3.282 6.683 1.00 96.25 91 TRP A C 1
ATOM 770 O O . TRP A 1 91 ? -15.200 3.913 7.213 1.00 96.25 91 TRP A O 1
ATOM 780 N N . SER A 1 92 ? -17.268 3.071 7.338 1.00 97.25 92 SER A N 1
ATOM 781 C CA . SER A 1 92 ? -17.493 3.497 8.726 1.00 97.25 92 SER A CA 1
ATOM 782 C C . SER A 1 92 ? -16.556 2.782 9.708 1.00 97.25 92 SER A C 1
ATOM 784 O O . SER A 1 92 ? -16.134 3.395 10.686 1.00 97.25 92 SER A O 1
ATOM 786 N N . LYS A 1 93 ? -16.142 1.544 9.404 1.00 97.75 93 LYS A N 1
ATOM 787 C CA . LYS A 1 93 ? -15.236 0.726 10.226 1.00 97.75 93 LYS A CA 1
ATOM 788 C C . LYS A 1 93 ? -13.750 0.913 9.903 1.00 97.75 93 LYS A C 1
ATOM 790 O O . LYS A 1 93 ? -12.914 0.232 10.487 1.00 97.75 93 LYS A O 1
ATOM 795 N N . ARG A 1 94 ? -13.381 1.848 9.020 1.00 97.88 94 ARG A N 1
ATOM 796 C CA . ARG A 1 94 ? -11.997 2.010 8.521 1.00 97.88 94 ARG A CA 1
ATOM 797 C C . ARG A 1 94 ? -10.915 2.206 9.598 1.00 97.88 94 ARG A C 1
ATOM 799 O O . ARG A 1 94 ? -9.773 1.837 9.352 1.00 97.88 94 ARG A O 1
ATOM 806 N N . LEU A 1 95 ? -11.264 2.784 10.754 1.00 98.06 95 LEU A N 1
ATOM 807 C CA . LEU A 1 95 ? -10.377 2.980 11.918 1.00 98.06 95 LEU A CA 1
ATOM 808 C C . LEU A 1 95 ? -10.811 2.150 13.141 1.00 98.06 95 LEU A C 1
ATOM 810 O O . LEU A 1 95 ? -10.261 2.316 14.225 1.00 98.06 95 LEU A O 1
ATOM 814 N N . ASN A 1 96 ? -11.823 1.292 13.000 1.00 98.19 96 ASN A N 1
ATOM 815 C CA . ASN A 1 96 ? -12.272 0.449 14.100 1.00 98.19 96 ASN A CA 1
ATOM 816 C C . ASN A 1 96 ? -11.232 -0.652 14.329 1.00 98.19 96 ASN A C 1
ATOM 818 O O . ASN A 1 96 ? -11.050 -1.503 13.464 1.00 98.19 96 ASN A O 1
ATOM 822 N N . MET A 1 97 ? -10.578 -0.657 15.493 1.00 97.00 97 MET A N 1
ATOM 823 C CA . MET A 1 97 ? -9.538 -1.638 15.824 1.00 97.00 97 MET A CA 1
ATOM 824 C C . MET A 1 97 ? -10.039 -3.086 15.758 1.00 97.00 97 MET A C 1
ATOM 826 O O . MET A 1 97 ? -9.275 -3.969 15.384 1.00 97.00 97 MET A O 1
ATOM 830 N N . ASN A 1 98 ? -11.316 -3.339 16.055 1.00 97.00 98 ASN A N 1
ATOM 831 C CA . ASN A 1 98 ? -11.899 -4.683 15.973 1.00 97.00 98 ASN A CA 1
ATOM 832 C C . ASN A 1 98 ? -12.143 -5.134 14.528 1.00 97.00 98 ASN A C 1
ATOM 834 O O . ASN A 1 98 ? -12.370 -6.312 14.291 1.00 97.00 98 ASN A O 1
ATOM 838 N N . ASN A 1 99 ? -12.094 -4.208 13.567 1.00 98.19 99 ASN A N 1
ATOM 839 C CA . ASN A 1 99 ? -12.141 -4.502 12.137 1.00 98.19 99 ASN A CA 1
ATOM 840 C C . ASN A 1 99 ? -10.734 -4.590 11.515 1.00 98.19 99 ASN A C 1
ATOM 842 O O . ASN A 1 99 ? -10.602 -4.606 10.293 1.00 98.19 99 ASN A O 1
ATOM 846 N N . LEU A 1 100 ? -9.678 -4.581 12.332 1.00 98.00 100 LEU A N 1
ATOM 847 C CA . LEU A 1 100 ? -8.286 -4.561 11.890 1.00 98.00 100 LEU A CA 1
ATOM 848 C C . LEU A 1 100 ? -7.506 -5.707 12.530 1.00 98.00 100 LEU A C 1
ATOM 850 O O . LEU A 1 100 ? -7.661 -5.978 13.722 1.00 98.00 100 LEU A O 1
ATOM 854 N N . ILE A 1 101 ? -6.647 -6.355 11.746 1.00 97.38 101 ILE A N 1
ATOM 855 C CA . ILE A 1 101 ? -5.889 -7.539 12.164 1.00 97.38 101 ILE A CA 1
ATOM 856 C C . ILE A 1 101 ? -4.511 -7.569 11.499 1.00 97.38 101 ILE A C 1
ATOM 858 O O . ILE A 1 101 ? -4.399 -7.240 10.318 1.00 97.38 101 ILE A O 1
ATOM 862 N N . CYS A 1 102 ? -3.465 -7.941 12.238 1.00 97.25 102 CYS A N 1
ATOM 863 C CA . CYS A 1 102 ? -2.154 -8.214 11.646 1.00 97.25 102 CYS A CA 1
ATOM 864 C C . CYS A 1 102 ? -2.145 -9.569 10.936 1.00 97.25 102 CYS A C 1
ATOM 866 O O . CYS A 1 102 ? -2.530 -10.576 11.534 1.00 97.25 102 CYS A O 1
ATOM 868 N N . LEU A 1 103 ? -1.699 -9.579 9.678 1.00 94.12 103 LEU A N 1
ATOM 869 C CA . LEU A 1 103 ? -1.591 -10.756 8.808 1.00 94.12 103 LEU A CA 1
ATOM 870 C C . LEU A 1 103 ? -0.183 -10.933 8.247 1.00 94.12 103 LEU A C 1
ATOM 872 O O . LEU A 1 103 ? 0.444 -9.911 7.889 1.00 94.12 103 LEU A O 1
#

Mean predicted aligned error: 6.14 Å

Secondary structure (DSSP, 8-state):
--EEE-TTS-EEETTSSS-HHHHHHHHHHHHHHHHHHHHH---HHHHHHHHSHHHHHHHHHHHHHTTTB-TTTSSSB---EEESS-TTT-GGGTT-GGGEEE-

Foldseek 3Di:
DDWDAAPVRDIDDPPDNHDPVVVVVVVVVVVVVVVVVVVPDPVVVVVVLCVDPLLVVLLVVLCVVQVQAFPVVRPDGFPDKAFQQHCVRCVVCSSPSVRIGTD

Organism: Paraclostridium sordellii (NCBI:txid1505)

Nearest PDB structures (foldseek):
  5h0o-assembly1_A  TM=8.631E-01  e=1.022E-04  Geobacillus virus E2

pLDDT: mean 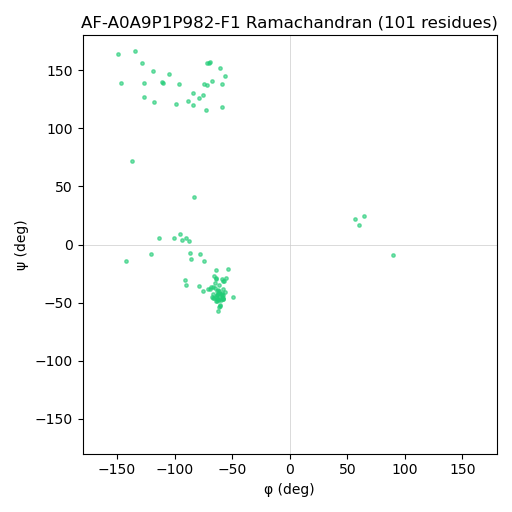94.66, std 3.29, range [74.12, 98.31]

Radius of gyration: 21.65 Å; Cα contacts (8 Å, |Δi|>4): 104; chains: 1; bounding box: 54×28×49 Å

Sequence (103 aa):
MLKKFCRCGKIIPQEISMCYDCEAKFNNRQQKVYKDYRKRRVDFKEQKFYCSKEWKFTRDSVRQRDNGICKLCDDNLSDVVHHIETLKDCWSKRLNMNNLICL

Solvent-accessible surface area (backbone atoms only — not comparable to full-atom values): 6117 Å² total; per-residue (Å²): 135,65,69,40,73,23,99,85,68,50,80,38,58,61,91,51,91,59,49,69,71,58,48,55,52,47,52,53,50,51,53,51,53,51,50,56,52,60,70,70,59,80,59,60,69,59,54,51,44,72,70,31,68,67,47,51,53,50,48,53,52,47,33,60,76,45,72,34,28,11,72,85,75,72,78,43,80,26,93,39,76,44,53,75,63,43,62,88,83,36,60,90,46,68,79,39,67,91,35,46,46,33,74